Protein AF-A0A484LP35-F1 (afdb_monomer_lite)

Structure (mmCIF, N/CA/C/O backbone):
data_AF-A0A484LP35-F1
#
_entry.id   AF-A0A484LP35-F1
#
loop_
_atom_site.group_PDB
_atom_site.id
_atom_site.type_symbol
_atom_site.label_atom_id
_atom_site.label_alt_id
_atom_site.label_comp_id
_atom_site.label_asym_id
_atom_site.label_entity_id
_atom_site.label_seq_id
_atom_site.pdbx_PDB_ins_code
_atom_site.Cartn_x
_atom_site.Cartn_y
_atom_site.Cartn_z
_atom_site.occupancy
_atom_site.B_iso_or_equiv
_atom_site.auth_seq_id
_atom_site.auth_comp_id
_atom_site.auth_asym_id
_atom_site.auth_atom_id
_atom_site.pdbx_PDB_model_num
ATOM 1 N N . MET A 1 1 ? 0.140 0.553 30.861 1.00 45.19 1 MET A N 1
ATOM 2 C CA . MET A 1 1 ? 0.740 -0.433 29.930 1.00 45.19 1 MET A CA 1
ATOM 3 C C . MET A 1 1 ? 0.543 0.020 28.470 1.00 45.19 1 MET A C 1
ATOM 5 O O . MET A 1 1 ? 0.076 -0.736 27.637 1.00 45.19 1 MET A O 1
ATOM 9 N N . THR A 1 2 ? 0.875 1.279 28.138 1.00 49.34 2 THR A N 1
ATOM 10 C CA . THR A 1 2 ? 0.339 1.945 26.917 1.00 49.34 2 THR A CA 1
ATOM 11 C C . THR A 1 2 ? 1.399 2.702 26.101 1.00 49.34 2 THR A C 1
ATOM 13 O O . THR A 1 2 ? 1.100 3.273 25.057 1.00 49.34 2 THR A O 1
ATOM 16 N N . LEU A 1 3 ? 2.661 2.702 26.550 1.00 48.25 3 LEU A N 1
ATOM 17 C CA . LEU A 1 3 ? 3.775 3.398 25.886 1.00 48.25 3 LEU A CA 1
ATOM 18 C C . LEU A 1 3 ? 4.755 2.449 25.173 1.00 48.25 3 LEU A C 1
ATOM 20 O O . LEU A 1 3 ? 5.441 2.873 24.247 1.00 48.25 3 LEU A O 1
ATOM 24 N N . ALA A 1 4 ? 4.788 1.164 25.546 1.00 44.69 4 ALA A N 1
ATOM 25 C CA . ALA A 1 4 ? 5.629 0.157 24.891 1.00 44.69 4 ALA A CA 1
ATOM 26 C C . ALA A 1 4 ? 5.081 -0.254 23.509 1.00 44.69 4 ALA A C 1
ATOM 28 O O . ALA A 1 4 ? 5.845 -0.379 22.556 1.00 44.69 4 ALA A O 1
ATOM 29 N N . HIS A 1 5 ? 3.754 -0.343 23.360 1.00 49.38 5 HIS A N 1
ATOM 30 C CA . HIS A 1 5 ? 3.123 -0.685 22.080 1.00 49.38 5 HIS A CA 1
ATOM 31 C C . HIS A 1 5 ? 3.271 0.434 21.025 1.00 49.38 5 HIS A C 1
ATOM 33 O O . HIS A 1 5 ? 3.481 0.158 19.847 1.00 49.38 5 HIS A O 1
ATOM 39 N N . ARG A 1 6 ? 3.290 1.714 21.444 1.00 46.03 6 ARG A N 1
ATOM 40 C CA . ARG A 1 6 ? 3.489 2.858 20.528 1.00 46.03 6 ARG A CA 1
ATOM 41 C C . ARG A 1 6 ? 4.919 3.018 20.001 1.00 46.03 6 ARG A C 1
ATOM 43 O O . ARG A 1 6 ? 5.094 3.669 18.977 1.00 46.03 6 ARG A O 1
ATOM 50 N N . ARG A 1 7 ? 5.938 2.449 20.661 1.00 45.81 7 ARG A N 1
ATOM 51 C CA . ARG A 1 7 ? 7.323 2.449 20.144 1.00 45.81 7 ARG A CA 1
ATOM 52 C C . ARG A 1 7 ? 7.555 1.363 19.090 1.00 45.81 7 ARG A C 1
ATOM 54 O O . ARG A 1 7 ? 8.298 1.595 18.148 1.00 45.81 7 ARG A O 1
ATOM 61 N N . SER A 1 8 ? 6.877 0.222 19.209 1.00 43.25 8 SER A N 1
ATOM 62 C CA . SER A 1 8 ? 6.998 -0.883 18.248 1.00 43.25 8 SER A CA 1
ATOM 63 C C . SER A 1 8 ? 6.286 -0.596 16.918 1.00 43.25 8 SER A C 1
ATOM 65 O O . SER A 1 8 ? 6.835 -0.893 15.862 1.00 43.25 8 SER A O 1
ATOM 67 N N . GLN A 1 9 ? 5.141 0.094 16.956 1.00 45.31 9 GLN A N 1
ATOM 68 C CA . GLN A 1 9 ? 4.406 0.519 15.754 1.00 45.31 9 GLN A CA 1
ATOM 69 C C . GLN A 1 9 ? 5.207 1.474 14.852 1.00 45.31 9 GLN A C 1
ATOM 71 O O . GLN A 1 9 ? 5.198 1.323 13.637 1.00 45.31 9 GLN A O 1
ATOM 76 N N . LYS A 1 10 ? 5.970 2.410 15.434 1.00 42.75 10 LYS A N 1
ATOM 77 C CA . LYS A 1 10 ? 6.799 3.355 14.660 1.00 42.75 10 LYS A CA 1
ATOM 78 C C . LYS A 1 10 ? 8.019 2.699 14.016 1.00 42.75 10 LYS A C 1
ATOM 80 O O . LYS A 1 10 ? 8.460 3.145 12.964 1.00 42.75 10 LYS A O 1
ATOM 85 N N . ASN A 1 11 ? 8.555 1.652 14.643 1.00 45.00 11 ASN A N 1
ATOM 86 C CA . ASN A 1 11 ? 9.717 0.929 14.130 1.00 45.00 11 ASN A CA 1
ATOM 87 C C . ASN A 1 11 ? 9.326 -0.030 12.997 1.00 45.00 11 ASN A C 1
ATOM 89 O O . ASN A 1 11 ? 10.080 -0.169 12.042 1.00 45.00 11 ASN A O 1
ATOM 93 N N . TRP A 1 12 ? 8.137 -0.639 13.065 1.00 40.78 12 TRP A N 1
ATOM 94 C CA . TRP A 1 12 ? 7.623 -1.507 12.001 1.00 40.78 12 TRP A CA 1
ATOM 95 C C . TRP A 1 12 ? 7.355 -0.747 10.700 1.00 40.78 12 TRP A C 1
ATOM 97 O O . TRP A 1 12 ? 7.784 -1.193 9.643 1.00 40.78 12 TRP A O 1
ATOM 107 N N . THR A 1 13 ? 6.754 0.443 10.768 1.00 51.28 13 THR A N 1
ATOM 108 C CA . THR A 1 13 ? 6.563 1.284 9.575 1.00 51.28 13 THR A CA 1
ATOM 109 C C . THR A 1 13 ? 7.888 1.759 8.980 1.00 51.28 13 THR A C 1
ATOM 111 O O . THR A 1 13 ? 8.010 1.845 7.766 1.00 51.28 13 THR A O 1
ATOM 114 N N . LEU A 1 14 ? 8.897 2.028 9.816 1.00 56.59 14 LEU A N 1
ATOM 115 C CA . LEU A 1 14 ? 10.237 2.441 9.379 1.00 56.59 14 LEU A CA 1
ATOM 116 C C . LEU A 1 14 ? 10.996 1.302 8.685 1.00 56.59 14 LEU A C 1
ATOM 118 O O . LEU A 1 14 ? 11.668 1.536 7.687 1.00 56.59 14 LEU A O 1
ATOM 122 N N . VAL A 1 15 ? 10.845 0.068 9.175 1.00 62.78 15 VAL A N 1
ATOM 123 C CA . VAL A 1 15 ? 11.414 -1.136 8.549 1.00 62.78 15 VAL A CA 1
ATOM 124 C C . VAL A 1 15 ? 10.758 -1.414 7.197 1.00 62.78 15 VAL A C 1
ATOM 126 O O . VAL A 1 15 ? 11.474 -1.652 6.229 1.00 62.78 15 VAL A O 1
ATOM 129 N N . THR A 1 16 ? 9.428 -1.315 7.096 1.00 58.44 16 THR A N 1
ATOM 130 C CA . THR A 1 16 ? 8.715 -1.472 5.817 1.00 58.44 16 THR A CA 1
ATOM 131 C C . THR A 1 16 ? 9.039 -0.343 4.829 1.00 58.44 16 THR A C 1
ATOM 133 O O . THR A 1 16 ? 9.113 -0.587 3.629 1.00 58.44 16 THR A O 1
ATOM 136 N N . PHE A 1 17 ? 9.303 0.878 5.308 1.00 58.88 17 PHE A N 1
ATOM 137 C CA . PHE A 1 17 ? 9.784 1.982 4.467 1.00 58.88 17 PHE A CA 1
ATOM 138 C C . PHE A 1 17 ? 11.232 1.779 3.985 1.00 58.88 17 PHE A C 1
ATOM 140 O O . PHE A 1 17 ? 11.524 2.046 2.821 1.00 58.88 17 PHE A O 1
ATOM 147 N N . CYS A 1 18 ? 12.135 1.283 4.842 1.00 48.91 18 CYS A N 1
ATOM 148 C CA . CYS A 1 18 ? 13.529 1.017 4.468 1.00 48.91 18 CYS A CA 1
ATOM 149 C C . CYS A 1 18 ? 13.654 -0.097 3.423 1.00 48.91 18 CYS A C 1
ATOM 151 O O . CYS A 1 18 ? 14.424 0.051 2.478 1.00 48.91 18 CYS A O 1
ATOM 153 N N . THR A 1 19 ? 12.878 -1.181 3.537 1.00 56.03 19 THR A N 1
ATOM 154 C CA . THR A 1 19 ? 12.908 -2.256 2.530 1.00 56.03 19 THR A CA 1
ATOM 155 C C . THR A 1 19 ? 12.310 -1.832 1.188 1.00 56.03 19 THR A C 1
ATOM 157 O O . THR A 1 19 ? 12.674 -2.389 0.156 1.00 56.03 19 THR A O 1
ATOM 160 N N . PHE A 1 20 ? 11.436 -0.822 1.173 1.00 57.47 20 PHE A N 1
ATOM 161 C CA . PHE A 1 20 ? 10.846 -0.282 -0.053 1.00 57.47 20 PHE A CA 1
ATOM 162 C C . PHE A 1 20 ? 11.768 0.723 -0.776 1.00 57.47 20 PHE A C 1
ATOM 164 O O . PHE A 1 20 ? 11.738 0.813 -2.002 1.00 57.47 20 PHE A O 1
ATOM 171 N N . MET A 1 21 ? 12.626 1.448 -0.045 1.00 53.12 21 MET A N 1
ATOM 172 C CA . MET A 1 21 ? 13.588 2.403 -0.624 1.00 53.12 21 MET A CA 1
ATOM 173 C C . MET A 1 21 ? 14.808 1.741 -1.283 1.00 53.12 21 MET A C 1
ATOM 175 O O . MET A 1 21 ? 15.362 2.314 -2.219 1.00 53.12 21 MET A O 1
ATOM 179 N N . GLU A 1 22 ? 15.199 0.532 -0.869 1.00 58.19 22 GLU A N 1
ATOM 180 C CA . GLU A 1 22 ? 16.341 -0.198 -1.456 1.00 58.19 22 GLU A CA 1
ATOM 181 C C . GLU A 1 22 ? 16.108 -0.595 -2.935 1.00 58.19 22 GLU A C 1
ATOM 183 O O . GLU A 1 22 ? 17.048 -0.807 -3.699 1.00 58.19 22 GLU A O 1
ATOM 188 N N . VAL A 1 23 ? 14.849 -0.623 -3.390 1.00 55.91 23 VAL A N 1
ATOM 189 C CA . VAL A 1 23 ? 14.476 -0.927 -4.787 1.00 55.91 23 VAL A CA 1
ATOM 190 C C . VAL A 1 23 ? 14.755 0.250 -5.746 1.00 55.91 23 VAL A C 1
ATOM 192 O O . VAL A 1 23 ? 14.809 0.059 -6.961 1.00 55.91 23 VAL A O 1
ATOM 195 N N . ALA A 1 24 ? 14.994 1.466 -5.240 1.00 53.16 24 ALA A N 1
ATOM 196 C CA . ALA A 1 24 ? 15.070 2.694 -6.043 1.00 53.16 24 ALA A CA 1
ATOM 197 C C . ALA A 1 24 ? 16.448 2.993 -6.683 1.00 53.16 24 ALA A C 1
ATOM 199 O O . ALA A 1 24 ? 16.708 4.126 -7.081 1.00 53.16 24 ALA A O 1
ATOM 200 N N . ASN A 1 25 ? 17.342 2.007 -6.813 1.00 59.19 25 ASN A N 1
ATOM 201 C CA . ASN A 1 25 ? 18.719 2.218 -7.293 1.00 59.19 25 ASN A CA 1
ATOM 202 C C . ASN A 1 25 ? 18.857 2.390 -8.830 1.00 59.19 25 ASN A C 1
ATOM 204 O O . ASN A 1 25 ? 19.965 2.502 -9.347 1.00 59.19 25 ASN A O 1
ATOM 208 N N . SER A 1 26 ? 17.762 2.402 -9.597 1.00 62.16 26 SER A N 1
ATOM 209 C CA . SER A 1 26 ? 17.815 2.519 -11.063 1.00 62.16 26 SER A CA 1
ATOM 210 C C . SER A 1 26 ? 16.937 3.666 -11.567 1.00 62.16 26 SER A C 1
ATOM 212 O O . SER A 1 26 ? 15.757 3.728 -11.238 1.00 62.16 26 SER A O 1
ATOM 214 N N . MET A 1 27 ? 17.516 4.575 -12.361 1.00 57.78 27 MET A N 1
ATOM 215 C CA . MET A 1 27 ? 16.914 5.856 -12.775 1.00 57.78 27 MET A CA 1
ATOM 216 C C . MET A 1 27 ? 15.575 5.738 -13.521 1.00 57.78 27 MET A C 1
ATOM 218 O O . MET A 1 27 ? 14.719 6.603 -13.356 1.00 57.78 27 MET A O 1
ATOM 222 N N . GLU A 1 28 ? 15.341 4.654 -14.264 1.00 61.59 28 GLU A N 1
ATOM 223 C CA . GLU A 1 28 ? 14.040 4.423 -14.912 1.00 61.59 28 GLU A CA 1
ATOM 224 C C . GLU A 1 28 ? 12.998 3.886 -13.927 1.00 61.59 28 GLU A C 1
ATOM 226 O O . GLU A 1 28 ? 11.891 4.413 -13.824 1.00 61.59 28 GLU A O 1
ATOM 231 N N . VAL A 1 29 ? 13.382 2.893 -13.123 1.00 63.41 29 VAL A N 1
ATOM 232 C CA . VAL A 1 29 ? 12.525 2.286 -12.093 1.00 63.41 29 VAL A CA 1
ATOM 233 C C . VAL A 1 29 ? 1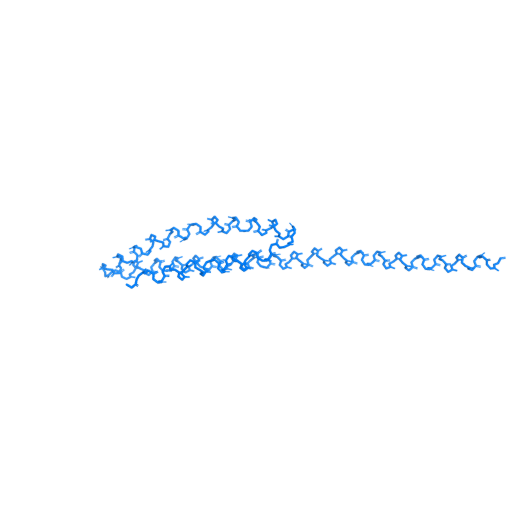2.123 3.322 -11.042 1.00 63.41 29 VAL A C 1
ATOM 235 O O . VAL A 1 29 ? 10.995 3.304 -10.562 1.00 63.41 29 VAL A O 1
ATOM 238 N N . ALA A 1 30 ? 13.009 4.272 -10.736 1.00 67.75 30 ALA A N 1
ATOM 239 C CA . ALA A 1 30 ? 12.770 5.354 -9.792 1.00 67.75 30 ALA A CA 1
ATOM 240 C C . ALA A 1 30 ? 11.628 6.292 -10.221 1.00 67.75 30 ALA A C 1
ATOM 242 O O . ALA A 1 30 ? 10.848 6.711 -9.367 1.00 67.75 30 ALA A O 1
ATOM 243 N N . ASN A 1 31 ? 11.481 6.600 -11.517 1.00 72.81 31 ASN A N 1
ATOM 244 C CA . ASN A 1 31 ? 10.416 7.488 -11.996 1.00 72.81 31 ASN A CA 1
ATOM 245 C C . ASN A 1 31 ? 9.031 6.838 -11.851 1.00 72.81 31 ASN A C 1
ATOM 247 O O . ASN A 1 31 ? 8.113 7.425 -11.275 1.00 72.81 31 ASN A O 1
ATOM 251 N N . TYR A 1 32 ? 8.902 5.584 -12.294 1.00 70.69 32 TYR A N 1
ATOM 252 C CA . TYR A 1 32 ? 7.668 4.812 -12.135 1.00 70.69 32 TYR A CA 1
ATOM 253 C C . TYR A 1 32 ? 7.350 4.558 -10.659 1.00 70.69 32 TYR A C 1
ATOM 255 O O . TYR A 1 32 ? 6.220 4.768 -10.223 1.00 70.69 32 TYR A O 1
ATOM 263 N N . LEU A 1 33 ? 8.354 4.186 -9.862 1.00 73.12 33 LEU A N 1
ATOM 264 C CA . LEU A 1 33 ? 8.198 3.964 -8.428 1.00 73.12 33 LEU A CA 1
ATOM 265 C C . LEU A 1 33 ? 7.766 5.238 -7.695 1.00 73.12 33 LEU A C 1
ATOM 267 O O . LEU A 1 33 ? 6.924 5.156 -6.809 1.00 73.12 33 LEU A O 1
ATOM 271 N N . SER A 1 34 ? 8.292 6.405 -8.076 1.00 74.25 34 SER A N 1
ATOM 272 C CA . SER A 1 34 ? 7.925 7.704 -7.499 1.00 74.25 34 SER A CA 1
ATOM 273 C C . SER A 1 34 ? 6.457 8.054 -7.759 1.00 74.25 34 SER A C 1
ATOM 275 O O . SER A 1 34 ? 5.734 8.407 -6.826 1.00 74.25 34 SER A O 1
ATOM 277 N N . VAL A 1 35 ? 5.977 7.880 -8.997 1.00 79.12 35 VAL A N 1
ATOM 278 C CA . VAL A 1 35 ? 4.556 8.067 -9.340 1.00 79.12 35 VAL A CA 1
ATOM 279 C C . VAL A 1 35 ? 3.681 7.105 -8.538 1.00 79.12 35 VAL A C 1
ATOM 281 O O . VAL A 1 35 ? 2.730 7.539 -7.889 1.00 79.12 35 VAL A O 1
ATOM 284 N N . CYS A 1 36 ? 4.039 5.821 -8.500 1.00 75.00 36 CYS A N 1
ATOM 285 C CA . CYS A 1 36 ? 3.297 4.812 -7.751 1.00 75.00 36 CYS A CA 1
ATOM 286 C C . CYS A 1 36 ? 3.264 5.114 -6.249 1.00 75.00 36 CYS A C 1
ATOM 288 O O . CYS A 1 36 ? 2.202 5.051 -5.641 1.00 75.00 36 CYS A O 1
ATOM 290 N N . LEU A 1 37 ? 4.396 5.488 -5.652 1.00 73.44 37 LEU A N 1
ATOM 291 C CA . LEU A 1 37 ? 4.492 5.876 -4.246 1.00 73.44 37 LEU A CA 1
ATOM 292 C C . LEU A 1 37 ? 3.636 7.096 -3.925 1.00 73.44 37 LEU A C 1
ATOM 294 O O . LEU A 1 37 ? 2.982 7.124 -2.888 1.00 73.44 37 LEU A O 1
ATOM 298 N N . ASN A 1 38 ? 3.612 8.094 -4.804 1.00 79.69 38 ASN A N 1
ATOM 299 C CA . ASN A 1 38 ? 2.822 9.304 -4.607 1.00 79.69 38 ASN A CA 1
ATOM 300 C C . ASN A 1 38 ? 1.314 9.006 -4.692 1.00 79.69 38 ASN A C 1
ATOM 302 O O . ASN A 1 38 ? 0.526 9.436 -3.843 1.00 79.69 38 ASN A O 1
ATOM 306 N N . THR A 1 39 ? 0.919 8.170 -5.655 1.00 77.56 39 THR A N 1
ATOM 307 C CA . THR A 1 39 ? -0.450 7.662 -5.778 1.00 77.56 39 THR A CA 1
ATOM 308 C C . THR A 1 39 ? -0.851 6.827 -4.561 1.00 77.56 39 THR A C 1
ATOM 310 O O . THR A 1 39 ? -1.888 7.105 -3.962 1.00 77.56 39 THR A O 1
ATOM 313 N N . VAL A 1 40 ? -0.020 5.868 -4.138 1.00 77.69 40 VAL A N 1
ATOM 314 C CA . VAL A 1 40 ? -0.264 5.028 -2.954 1.00 77.69 40 VAL A CA 1
ATOM 315 C C . VAL A 1 40 ? -0.331 5.876 -1.691 1.00 77.69 40 VAL A C 1
ATOM 317 O O . VAL A 1 40 ? -1.259 5.701 -0.919 1.00 77.69 40 VAL A O 1
ATOM 320 N N . SER A 1 41 ? 0.573 6.835 -1.491 1.00 80.06 41 SER A N 1
ATOM 321 C CA . SER A 1 41 ? 0.588 7.711 -0.310 1.00 80.06 41 SER A CA 1
ATOM 322 C C . SER A 1 41 ? -0.685 8.562 -0.210 1.00 80.06 41 SER A C 1
ATOM 324 O O . SER A 1 41 ? -1.299 8.665 0.854 1.00 80.06 41 SER A O 1
ATOM 326 N N . THR A 1 42 ? -1.152 9.090 -1.344 1.00 76.62 42 THR A N 1
ATOM 327 C CA . THR A 1 42 ? -2.418 9.835 -1.420 1.00 76.62 42 THR A CA 1
ATOM 328 C C . THR A 1 42 ? -3.621 8.923 -1.159 1.00 76.62 42 THR A C 1
ATOM 330 O O . THR A 1 42 ? -4.536 9.293 -0.422 1.00 76.62 42 THR A O 1
ATOM 333 N N . LEU A 1 43 ? -3.603 7.702 -1.703 1.00 75.94 43 LEU A N 1
ATOM 334 C CA . LEU A 1 43 ? -4.625 6.682 -1.467 1.00 75.94 43 LEU A CA 1
ATOM 335 C C . LEU A 1 43 ? -4.633 6.180 -0.024 1.00 75.94 43 LEU A C 1
ATOM 337 O O . LEU A 1 43 ? -5.712 5.908 0.482 1.00 75.94 43 LEU A O 1
ATOM 341 N N . TYR A 1 44 ? -3.479 6.099 0.643 1.00 74.81 44 TYR A N 1
ATOM 342 C CA . TYR A 1 44 ? -3.331 5.605 2.015 1.00 74.81 44 TYR A CA 1
ATOM 343 C C . TYR A 1 44 ? -3.817 6.618 3.054 1.00 74.81 44 TYR A C 1
ATOM 345 O O . TYR A 1 44 ? -4.295 6.238 4.123 1.00 74.81 44 TYR A O 1
ATOM 353 N N . ALA A 1 45 ? -3.762 7.916 2.741 1.00 79.12 45 ALA A N 1
ATOM 354 C CA . ALA A 1 45 ? -4.251 8.969 3.627 1.00 79.12 45 ALA A CA 1
ATOM 355 C C . ALA A 1 45 ? -5.750 8.813 3.958 1.00 79.12 45 ALA A C 1
ATOM 357 O O . ALA A 1 45 ? -6.174 9.071 5.088 1.00 79.12 45 ALA A O 1
ATOM 358 N N . ILE A 1 46 ? -6.543 8.336 2.993 1.00 76.75 46 ILE A N 1
ATOM 359 C CA . ILE A 1 46 ? -7.997 8.169 3.109 1.00 76.75 46 ILE A CA 1
ATOM 360 C C . ILE A 1 46 ? -8.376 7.045 4.101 1.00 76.75 46 ILE A C 1
ATOM 362 O O . ILE A 1 46 ? -9.029 7.351 5.103 1.00 76.75 46 ILE A O 1
ATOM 366 N N . PRO A 1 47 ? -7.981 5.767 3.910 1.00 74.50 47 PRO A N 1
ATOM 367 C CA . PRO A 1 47 ? -8.282 4.688 4.841 1.00 74.50 47 PRO A CA 1
ATOM 368 C C . PRO A 1 47 ? -7.570 4.875 6.177 1.00 74.50 47 PRO A C 1
ATOM 370 O O . PRO A 1 47 ? -8.106 4.433 7.187 1.00 74.50 47 PRO A O 1
ATOM 373 N N . TYR A 1 48 ? -6.425 5.561 6.236 1.00 79.75 48 TYR A N 1
ATOM 374 C CA . TYR A 1 48 ? -5.748 5.843 7.501 1.00 79.75 48 TYR A CA 1
ATOM 375 C C . TYR A 1 48 ? -6.562 6.798 8.388 1.00 79.75 48 TYR A C 1
ATOM 377 O O . TYR A 1 48 ? -6.794 6.511 9.565 1.00 79.75 48 TYR A O 1
ATOM 385 N N . GLY A 1 49 ? -7.080 7.893 7.819 1.00 82.19 49 GLY A N 1
ATOM 386 C CA . GLY A 1 49 ? -7.997 8.792 8.526 1.00 82.19 49 GLY A CA 1
ATOM 387 C C . GLY A 1 49 ? -9.329 8.116 8.869 1.00 82.19 49 GLY A C 1
ATOM 388 O O . GLY A 1 49 ? -9.835 8.246 9.987 1.00 82.19 49 GLY A O 1
ATOM 389 N N . LEU A 1 50 ? -9.864 7.323 7.934 1.00 79.44 50 LEU A N 1
ATOM 390 C CA . LEU A 1 50 ? -11.105 6.578 8.132 1.00 79.44 50 LEU A CA 1
ATOM 391 C C . LEU A 1 50 ? -10.966 5.495 9.211 1.00 79.44 50 LEU A C 1
ATOM 393 O O . LEU A 1 50 ? -11.883 5.325 10.003 1.00 79.44 50 LEU A O 1
ATOM 397 N N . SER A 1 51 ? -9.828 4.800 9.297 1.00 82.69 51 SER A N 1
ATOM 398 C CA . SER A 1 51 ? -9.564 3.749 10.294 1.00 82.69 51 SER A CA 1
ATOM 399 C C . SER A 1 51 ? -9.637 4.291 11.717 1.00 82.69 51 SER A C 1
ATOM 401 O O . SER A 1 51 ? -10.228 3.655 12.588 1.00 82.69 51 SER A O 1
ATOM 403 N N . GLY A 1 52 ? -9.113 5.500 11.950 1.00 84.06 52 GLY A N 1
ATOM 404 C CA . GLY A 1 52 ? -9.219 6.169 13.246 1.00 84.06 52 GLY A CA 1
ATOM 405 C C . GLY A 1 52 ? -10.666 6.496 13.621 1.00 84.06 52 GLY A C 1
ATOM 406 O O . GLY A 1 52 ? -11.106 6.163 14.721 1.00 84.06 52 GLY A O 1
ATOM 407 N N . ALA A 1 53 ? -11.423 7.091 12.694 1.00 84.94 53 ALA A N 1
ATOM 408 C CA . ALA A 1 53 ? -12.830 7.443 12.902 1.00 84.94 53 ALA A CA 1
ATOM 409 C C . ALA A 1 53 ? -13.731 6.207 13.062 1.00 84.94 53 ALA A C 1
ATOM 411 O O . ALA A 1 53 ? -14.625 6.169 13.907 1.00 84.94 53 ALA A O 1
ATOM 412 N N . VAL A 1 54 ? -13.477 5.169 12.269 1.00 85.38 54 VAL A N 1
ATOM 413 C CA . VAL A 1 54 ? -14.171 3.887 12.351 1.00 85.38 54 VAL A CA 1
ATOM 414 C C . VAL A 1 54 ? -13.883 3.201 13.681 1.00 85.38 54 VAL A C 1
ATOM 416 O O . VAL A 1 54 ? -14.812 2.678 14.283 1.00 85.38 54 VAL A O 1
ATOM 419 N N . SER A 1 55 ? -12.652 3.247 14.195 1.00 84.69 55 SER A N 1
ATOM 420 C CA . SER A 1 55 ? -12.309 2.630 15.481 1.00 84.69 55 SER A CA 1
ATOM 421 C C . SER A 1 55 ? -13.092 3.236 16.647 1.00 84.69 55 SER A C 1
ATOM 423 O O . SER A 1 55 ? -13.551 2.498 17.521 1.00 84.69 55 SER A O 1
ATOM 425 N N . THR A 1 56 ? -13.289 4.558 16.668 1.00 86.88 56 THR A N 1
ATOM 426 C CA . THR A 1 56 ? -14.146 5.217 17.667 1.00 86.88 56 THR A CA 1
ATOM 427 C C . THR A 1 56 ? -15.621 4.893 17.455 1.00 86.88 56 THR A C 1
ATOM 429 O O . THR A 1 56 ? -16.313 4.628 18.435 1.00 86.88 56 THR A O 1
ATOM 432 N N . ARG A 1 57 ? -16.110 4.837 16.208 1.00 83.25 57 ARG A N 1
ATOM 433 C CA . ARG A 1 57 ? -17.505 4.453 15.915 1.00 83.25 57 ARG A CA 1
ATOM 434 C C . ARG A 1 57 ? -17.805 3.004 16.291 1.00 83.25 57 ARG A C 1
ATOM 436 O O . ARG A 1 57 ? -18.757 2.769 17.019 1.00 83.25 57 ARG A O 1
ATOM 443 N N . VAL A 1 58 ? -16.968 2.052 15.884 1.00 84.50 58 VAL A N 1
ATOM 444 C CA . VAL A 1 58 ? -17.066 0.631 16.255 1.00 84.50 58 VAL A CA 1
ATOM 445 C C . VAL A 1 58 ? -17.051 0.463 17.768 1.00 84.50 58 VAL A C 1
ATOM 447 O O . VAL A 1 58 ? -17.877 -0.272 18.297 1.00 84.50 58 VAL A O 1
ATOM 450 N N . SER A 1 59 ? -16.166 1.173 18.476 1.00 86.31 59 SER A N 1
ATOM 451 C CA . SER A 1 59 ? -16.112 1.107 19.943 1.00 86.31 59 SER A CA 1
ATOM 452 C C . SER A 1 59 ? -17.397 1.630 20.589 1.00 86.31 59 SER A C 1
ATOM 454 O O . SER A 1 59 ? -17.867 1.062 21.573 1.00 86.31 59 SER A O 1
ATOM 456 N N . ASN A 1 60 ? -17.988 2.683 20.018 1.00 85.56 60 ASN A N 1
ATOM 457 C CA . ASN A 1 60 ? -19.231 3.269 20.509 1.00 85.56 60 ASN A CA 1
ATOM 458 C C . ASN A 1 60 ? -20.452 2.375 20.214 1.00 85.56 60 ASN A C 1
ATOM 460 O O . ASN A 1 60 ? -21.302 2.209 21.082 1.00 85.56 60 ASN A O 1
ATOM 464 N N . GLU A 1 61 ? -20.512 1.744 19.036 1.00 83.94 61 GLU A N 1
ATOM 465 C CA . GLU A 1 61 ? -21.567 0.781 18.669 1.00 83.94 61 GLU A CA 1
ATOM 466 C C . GLU A 1 61 ? -21.476 -0.521 19.485 1.00 83.94 61 GLU A C 1
ATOM 468 O O . GLU A 1 61 ? -22.497 -1.064 19.909 1.00 83.94 61 GLU A O 1
ATOM 473 N N . LEU A 1 62 ? -20.259 -1.004 19.768 1.00 81.06 62 LEU A N 1
ATOM 474 C CA . LEU A 1 62 ? -20.032 -2.160 20.643 1.00 81.06 62 LEU A CA 1
ATOM 475 C C . LEU A 1 62 ? -20.433 -1.859 22.094 1.00 81.06 62 LEU A C 1
ATOM 477 O O . LEU A 1 62 ? -21.047 -2.704 22.740 1.00 81.06 62 LEU A O 1
ATOM 481 N N . GLY A 1 63 ? -20.135 -0.654 22.591 1.00 82.56 63 GLY A N 1
ATOM 482 C CA . GLY A 1 63 ? -20.547 -0.204 23.925 1.00 82.56 63 GLY A CA 1
ATOM 483 C C . GLY A 1 63 ? -22.057 0.021 24.066 1.00 82.56 63 GLY A C 1
ATOM 484 O O . GLY A 1 63 ? -22.598 -0.148 25.154 1.00 82.56 63 GLY A O 1
ATOM 485 N N . ALA A 1 64 ? -22.747 0.346 22.970 1.00 82.88 64 ALA A N 1
ATOM 486 C CA . ALA A 1 64 ? -24.200 0.517 22.925 1.00 82.88 64 ALA A CA 1
ATOM 487 C C . ALA A 1 64 ? -24.977 -0.802 22.724 1.00 82.88 64 ALA A C 1
ATOM 489 O O . ALA A 1 64 ? -26.205 -0.784 22.657 1.00 82.88 64 ALA A O 1
ATOM 490 N N . GLY A 1 65 ? -24.288 -1.946 22.613 1.00 83.56 65 GLY A N 1
ATOM 491 C CA . GLY A 1 65 ? -24.921 -3.246 22.383 1.00 83.56 65 GLY A CA 1
ATOM 492 C C . GLY A 1 65 ? -25.471 -3.432 20.964 1.00 83.56 65 GLY A C 1
ATOM 493 O O . GLY A 1 65 ? -26.332 -4.286 20.762 1.00 83.56 65 GLY A O 1
ATOM 494 N N . ASN A 1 66 ? -24.984 -2.662 19.980 1.00 83.19 66 ASN A N 1
ATOM 495 C CA . ASN A 1 66 ? -25.418 -2.727 18.584 1.00 83.19 66 ASN A CA 1
ATOM 496 C C . ASN A 1 66 ? -24.355 -3.397 17.679 1.00 83.19 66 ASN A C 1
ATOM 498 O O . ASN A 1 66 ? -23.559 -2.725 17.013 1.00 83.19 66 ASN A O 1
ATOM 502 N N . PRO A 1 67 ? -24.323 -4.740 17.597 1.00 77.44 67 PRO A N 1
ATOM 503 C CA . PRO A 1 67 ? -23.301 -5.470 16.842 1.00 77.44 67 PRO A CA 1
ATOM 504 C C . PRO A 1 67 ? -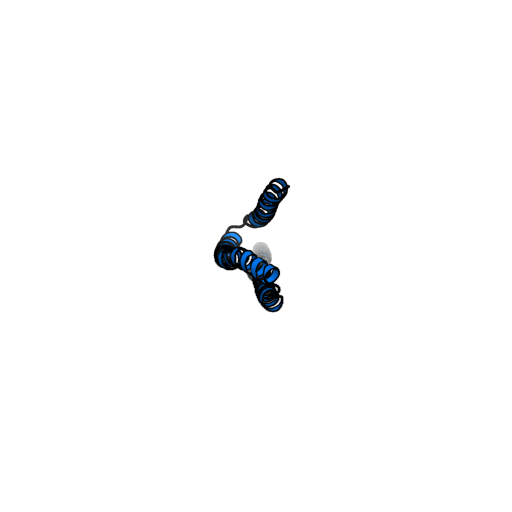23.432 -5.322 15.318 1.00 77.44 67 PRO A C 1
ATOM 506 O O . PRO A 1 67 ? -22.469 -5.564 14.589 1.00 77.44 67 PRO A O 1
ATOM 509 N N . GLN A 1 68 ? -24.606 -4.930 14.814 1.00 82.56 68 GLN A N 1
ATOM 510 C CA . GLN A 1 68 ? -24.853 -4.786 13.376 1.00 82.56 68 GLN A CA 1
ATOM 511 C C . GLN A 1 68 ? -24.089 -3.591 12.794 1.00 82.56 68 GLN A C 1
ATOM 513 O O . GLN A 1 68 ? -23.452 -3.729 11.748 1.00 82.56 68 GLN A O 1
ATOM 518 N N . GLY A 1 69 ? -24.071 -2.461 13.512 1.00 78.50 69 GLY A N 1
ATOM 519 C CA . GLY A 1 69 ? -23.288 -1.283 13.138 1.00 78.50 69 GLY A CA 1
ATOM 520 C C . GLY A 1 69 ? -21.789 -1.581 13.115 1.00 78.50 69 GLY A C 1
ATOM 521 O O . GLY A 1 69 ? -21.113 -1.304 12.126 1.00 78.50 69 GLY A O 1
ATOM 522 N N . ALA A 1 70 ? -21.278 -2.254 14.151 1.00 82.06 70 ALA A N 1
ATOM 523 C CA . ALA A 1 70 ? -19.869 -2.641 14.236 1.00 82.06 70 ALA A CA 1
ATOM 524 C C . ALA A 1 70 ? -19.423 -3.547 13.070 1.00 82.06 70 ALA A C 1
ATOM 526 O O . ALA A 1 70 ? -18.328 -3.378 12.531 1.00 82.06 70 ALA A O 1
ATOM 527 N N . ARG A 1 71 ? -20.281 -4.481 12.637 1.00 83.19 71 ARG A N 1
ATOM 528 C CA . ARG A 1 71 ? -19.967 -5.423 11.553 1.00 83.19 71 ARG A CA 1
ATOM 529 C C . ARG A 1 71 ? -19.848 -4.741 10.189 1.00 83.19 71 ARG A C 1
ATOM 531 O O . ARG A 1 71 ? -18.976 -5.112 9.406 1.00 83.19 71 ARG A O 1
ATOM 538 N N . LEU A 1 72 ? -20.680 -3.732 9.925 1.00 83.88 72 LEU A N 1
ATOM 539 C CA . LEU A 1 72 ? -20.638 -2.957 8.683 1.00 83.88 72 LEU A CA 1
ATOM 540 C C . LEU A 1 72 ? -19.298 -2.226 8.524 1.00 83.88 72 LEU A C 1
ATOM 542 O O . LEU A 1 72 ? -18.687 -2.259 7.461 1.00 83.88 72 LEU A O 1
ATOM 546 N N . PHE A 1 73 ? -18.798 -1.627 9.604 1.00 84.81 73 PHE A N 1
ATOM 547 C CA . PHE A 1 73 ? -17.519 -0.923 9.593 1.00 84.81 73 PHE A CA 1
ATOM 548 C C . PHE A 1 73 ? -16.315 -1.844 9.353 1.00 84.81 73 PHE A C 1
ATOM 550 O O . PHE A 1 73 ? -15.410 -1.495 8.594 1.00 84.81 73 PHE A O 1
ATOM 557 N N . VAL A 1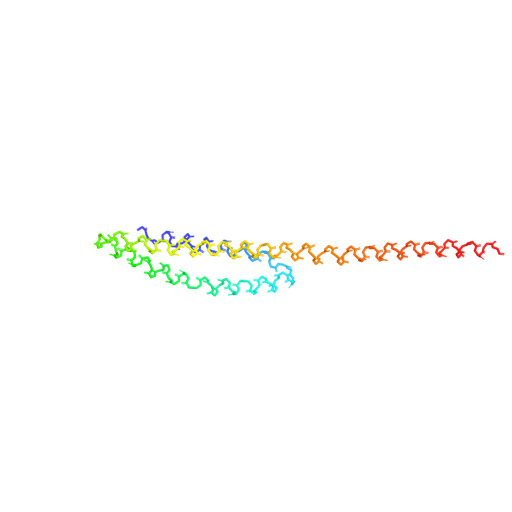 74 ? -16.314 -3.032 9.966 1.00 83.12 74 VAL A N 1
ATOM 558 C CA . VAL A 1 74 ? -15.269 -4.048 9.750 1.00 83.12 74 VAL A CA 1
ATOM 559 C C . VAL A 1 74 ? -15.267 -4.528 8.298 1.00 83.12 74 VAL A C 1
ATOM 561 O O . VAL A 1 74 ? -14.201 -4.692 7.706 1.00 83.12 74 VAL A O 1
ATOM 564 N N . PHE A 1 75 ? -16.446 -4.703 7.699 1.00 86.56 75 PHE A N 1
ATOM 565 C CA . PHE A 1 75 ? -16.567 -5.104 6.299 1.00 86.56 75 PHE A CA 1
ATOM 566 C C . PHE A 1 75 ? -15.952 -4.068 5.347 1.00 86.56 75 PHE A C 1
ATOM 568 O O . PHE A 1 75 ? -15.163 -4.424 4.473 1.00 86.56 75 PHE A O 1
ATOM 575 N N . THR A 1 76 ? -16.222 -2.779 5.565 1.00 84.88 76 THR A N 1
ATOM 576 C CA . THR A 1 76 ? -15.625 -1.690 4.774 1.00 84.88 76 THR A CA 1
ATOM 577 C C . THR A 1 76 ? -14.098 -1.664 4.882 1.00 84.88 76 THR A C 1
ATOM 579 O O . THR A 1 76 ? -13.412 -1.461 3.882 1.00 84.88 76 THR A O 1
ATOM 582 N N . MET A 1 77 ? -13.550 -1.918 6.075 1.00 84.81 77 MET A N 1
ATOM 583 C CA . MET A 1 77 ? -12.098 -2.002 6.282 1.00 84.81 77 MET A CA 1
ATOM 584 C C . MET A 1 77 ? -11.474 -3.188 5.543 1.00 84.81 77 MET A C 1
ATOM 586 O O . MET A 1 77 ? -10.410 -3.053 4.943 1.00 84.81 77 MET A O 1
ATOM 590 N N . MET A 1 78 ? -12.154 -4.334 5.534 1.00 86.12 78 MET A N 1
ATOM 591 C CA . MET A 1 78 ? -11.697 -5.517 4.810 1.00 86.12 78 MET A CA 1
ATOM 592 C C . MET A 1 78 ? -11.669 -5.275 3.293 1.00 86.12 78 MET A C 1
ATOM 594 O O . MET A 1 78 ? -10.693 -5.631 2.638 1.00 86.12 78 MET A O 1
ATOM 598 N N . LEU A 1 79 ? -12.693 -4.612 2.740 1.00 85.44 79 LEU A N 1
ATOM 599 C CA . LEU A 1 79 ? -12.723 -4.234 1.322 1.00 85.44 79 LEU A CA 1
ATOM 600 C C . LEU A 1 79 ? -11.590 -3.269 0.949 1.00 85.44 79 LEU A C 1
ATOM 602 O O . LEU A 1 79 ? -10.964 -3.443 -0.096 1.00 85.44 79 LEU A O 1
ATOM 606 N N . MET A 1 80 ? -11.291 -2.288 1.805 1.00 84.25 80 MET A N 1
ATOM 607 C CA . MET A 1 80 ? -10.158 -1.380 1.593 1.00 84.25 80 MET A CA 1
ATOM 608 C C . MET A 1 80 ? -8.813 -2.114 1.590 1.00 84.25 80 MET A C 1
ATOM 610 O O . MET A 1 80 ? -7.989 -1.861 0.716 1.00 84.25 80 MET A O 1
ATOM 614 N N . ALA A 1 81 ? -8.610 -3.068 2.502 1.00 82.75 81 ALA A N 1
ATOM 615 C CA . ALA A 1 81 ? -7.388 -3.873 2.533 1.00 82.75 81 ALA A CA 1
ATOM 616 C C . ALA A 1 81 ? -7.210 -4.719 1.258 1.00 82.75 81 ALA A C 1
AT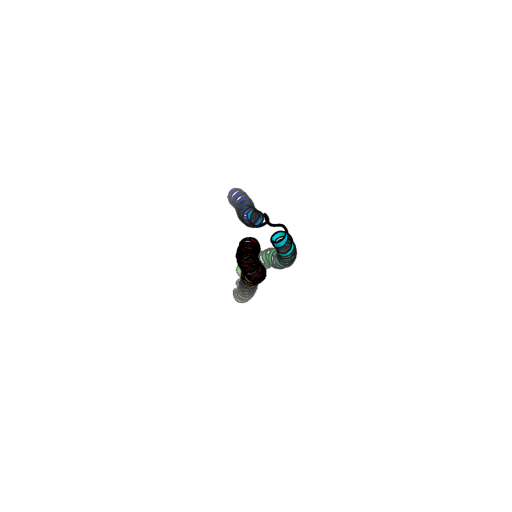OM 618 O O . ALA A 1 81 ? -6.104 -4.847 0.735 1.00 82.75 81 ALA A O 1
ATOM 619 N N . VAL A 1 82 ? -8.304 -5.272 0.722 1.00 86.94 82 VAL A N 1
ATOM 620 C CA . VAL A 1 82 ? -8.275 -6.016 -0.547 1.00 86.94 82 VAL A CA 1
ATOM 621 C C . VAL A 1 82 ? -7.910 -5.097 -1.713 1.00 86.94 82 VAL A C 1
ATOM 623 O O . VAL A 1 82 ? -7.069 -5.464 -2.530 1.00 86.94 82 VAL A O 1
ATOM 626 N N . LEU A 1 83 ? -8.498 -3.899 -1.783 1.00 83.06 83 LEU A N 1
ATOM 627 C CA . LEU A 1 83 ? -8.168 -2.908 -2.811 1.00 83.06 83 LEU A CA 1
ATOM 628 C C . LEU A 1 83 ? -6.682 -2.541 -2.788 1.00 83.06 83 LEU A C 1
ATOM 630 O O . LEU A 1 83 ? -6.040 -2.510 -3.836 1.00 83.06 83 LEU A O 1
ATOM 634 N N . GLU A 1 84 ? -6.122 -2.323 -1.601 1.00 77.06 84 GLU A N 1
ATOM 635 C CA . GLU A 1 84 ? -4.703 -2.016 -1.439 1.00 77.06 84 GLU A CA 1
ATOM 636 C C . GLU A 1 84 ? -3.806 -3.158 -1.953 1.00 77.06 84 GLU A C 1
ATOM 638 O O . GLU A 1 84 ? -2.889 -2.926 -2.743 1.00 77.06 84 GLU A O 1
ATOM 643 N N . ALA A 1 85 ? -4.123 -4.410 -1.605 1.00 81.56 85 ALA A N 1
ATOM 644 C CA . ALA A 1 85 ? -3.390 -5.584 -2.081 1.00 81.56 85 ALA A CA 1
ATOM 645 C C . ALA A 1 85 ? -3.467 -5.758 -3.612 1.00 81.56 85 ALA A C 1
ATOM 647 O O . ALA A 1 85 ? -2.480 -6.136 -4.254 1.00 81.56 85 ALA A O 1
ATOM 648 N N . VAL A 1 86 ? -4.617 -5.453 -4.221 1.00 84.88 86 VAL A N 1
ATOM 649 C CA . VAL A 1 86 ? -4.789 -5.467 -5.683 1.00 84.88 86 VAL A CA 1
ATOM 650 C C . VAL A 1 86 ? -3.916 -4.403 -6.346 1.00 84.88 86 VAL A C 1
ATOM 652 O O . VAL A 1 86 ? -3.266 -4.686 -7.348 1.00 84.88 86 VAL A O 1
ATOM 655 N N . ILE A 1 87 ? -3.832 -3.201 -5.773 1.00 78.19 87 ILE A N 1
ATOM 656 C CA . ILE A 1 87 ? -2.977 -2.133 -6.307 1.00 78.19 87 ILE A CA 1
ATOM 657 C C . ILE A 1 87 ? -1.505 -2.549 -6.235 1.00 78.19 87 ILE A C 1
ATOM 659 O O . ILE A 1 87 ? -0.804 -2.487 -7.242 1.00 78.19 87 ILE A O 1
ATOM 663 N N . VAL A 1 88 ? -1.035 -3.032 -5.082 1.00 75.62 88 VAL A N 1
ATOM 664 C CA . VAL A 1 88 ? 0.364 -3.462 -4.909 1.00 75.62 88 VAL A CA 1
ATOM 665 C C . VAL A 1 88 ? 0.718 -4.599 -5.871 1.00 75.62 88 VAL A C 1
ATOM 667 O O . VAL A 1 88 ? 1.766 -4.566 -6.516 1.00 75.62 88 VAL A O 1
ATOM 670 N N . SER A 1 89 ? -0.164 -5.589 -6.018 1.00 78.94 89 SER A N 1
ATOM 671 C CA . SER A 1 89 ? 0.052 -6.698 -6.953 1.00 78.94 89 SER A CA 1
ATOM 672 C C . SER A 1 89 ? 0.042 -6.251 -8.418 1.00 78.94 89 SER A C 1
ATOM 674 O O . SER A 1 89 ? 0.906 -6.686 -9.180 1.00 78.94 89 SER A O 1
ATOM 676 N N . ALA A 1 90 ? -0.850 -5.337 -8.810 1.00 76.94 90 ALA A N 1
ATOM 677 C CA . ALA A 1 90 ? -0.867 -4.755 -10.151 1.00 76.94 90 ALA A CA 1
ATOM 678 C C . ALA A 1 90 ? 0.424 -3.980 -10.457 1.00 76.94 90 ALA A C 1
ATOM 680 O O . ALA A 1 90 ? 0.982 -4.134 -11.541 1.00 76.94 90 ALA A O 1
ATOM 681 N N . MET A 1 91 ? 0.943 -3.214 -9.492 1.00 73.38 91 MET A N 1
ATOM 682 C CA . MET A 1 91 ? 2.215 -2.500 -9.641 1.00 73.38 91 MET A CA 1
ATOM 683 C C . MET A 1 91 ? 3.389 -3.466 -9.819 1.00 73.38 91 MET A C 1
ATOM 685 O O . MET A 1 91 ? 4.19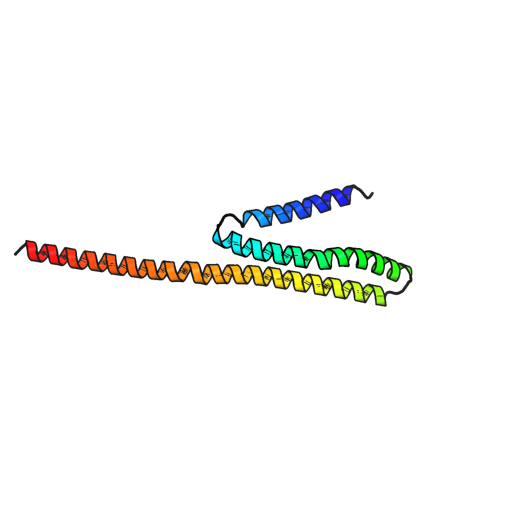7 -3.299 -10.731 1.00 73.38 91 MET A O 1
ATOM 689 N N . LEU A 1 92 ? 3.460 -4.523 -9.004 1.00 72.94 92 LEU A N 1
ATOM 690 C CA . LEU A 1 92 ? 4.488 -5.561 -9.139 1.00 72.94 92 LEU A CA 1
ATOM 691 C C . LEU A 1 92 ? 4.411 -6.271 -10.497 1.00 72.94 92 LEU A C 1
ATOM 693 O O . LEU A 1 92 ? 5.444 -6.562 -11.108 1.00 72.94 92 LEU A O 1
ATOM 697 N N . PHE A 1 93 ? 3.198 -6.535 -10.982 1.00 71.75 93 PHE A N 1
ATOM 698 C CA . PHE A 1 93 ? 2.974 -7.146 -12.287 1.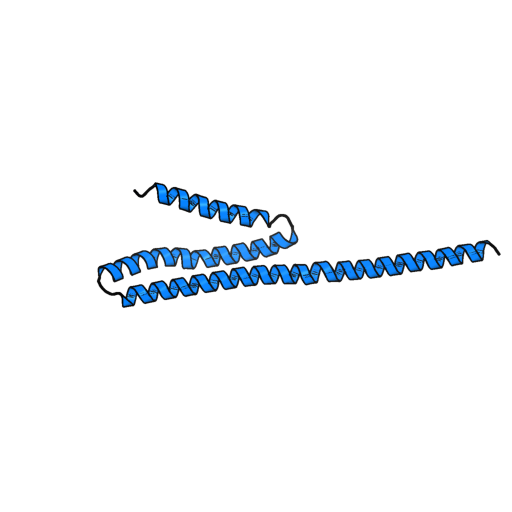00 71.75 93 PHE A CA 1
ATOM 699 C C . PHE A 1 93 ? 3.376 -6.211 -13.436 1.00 71.75 93 PHE A C 1
ATOM 701 O O . PHE A 1 93 ? 4.062 -6.645 -14.359 1.00 71.75 93 PHE A O 1
ATOM 708 N N . ALA A 1 94 ? 3.028 -4.924 -13.356 1.00 64.06 94 ALA A N 1
ATOM 709 C CA . ALA A 1 94 ? 3.418 -3.915 -14.338 1.00 64.06 94 ALA A CA 1
ATOM 710 C C . ALA A 1 94 ? 4.944 -3.778 -14.427 1.00 64.06 94 ALA A C 1
ATOM 712 O O . ALA A 1 94 ? 5.493 -3.841 -15.526 1.00 64.06 94 ALA A O 1
ATOM 713 N N . CYS A 1 95 ? 5.640 -3.714 -13.286 1.00 64.62 95 CYS A N 1
ATOM 714 C CA . CYS A 1 95 ? 7.101 -3.730 -13.253 1.00 64.62 95 CYS A CA 1
ATOM 715 C C . CYS A 1 95 ? 7.659 -4.970 -13.965 1.00 64.62 95 CYS A C 1
ATOM 717 O O . CYS A 1 95 ? 8.515 -4.844 -14.837 1.00 64.62 95 CYS A O 1
ATOM 719 N N . ARG A 1 96 ? 7.144 -6.171 -13.662 1.00 64.81 96 ARG A N 1
ATOM 720 C CA . ARG A 1 96 ? 7.590 -7.418 -14.311 1.00 64.81 96 ARG A CA 1
ATOM 721 C C . ARG A 1 96 ? 7.402 -7.379 -15.833 1.00 64.81 96 ARG A C 1
ATOM 723 O O . ARG A 1 96 ? 8.272 -7.850 -16.561 1.00 64.81 96 ARG A O 1
ATOM 730 N N . ASN A 1 97 ? 6.289 -6.825 -16.305 1.00 62.44 97 ASN A N 1
ATOM 731 C CA . ASN A 1 97 ? 5.952 -6.785 -17.726 1.00 62.44 97 ASN A CA 1
ATOM 732 C C . ASN A 1 97 ? 6.815 -5.775 -18.504 1.00 62.44 97 ASN A C 1
ATOM 734 O O . ASN A 1 97 ? 7.209 -6.045 -19.636 1.00 62.44 97 ASN A O 1
ATOM 738 N N . VAL A 1 98 ? 7.166 -4.646 -17.880 1.00 59.88 98 VAL A N 1
ATOM 739 C CA . VAL A 1 98 ? 8.090 -3.649 -18.448 1.00 59.88 98 VAL A CA 1
ATOM 740 C C . VAL A 1 98 ? 9.514 -4.206 -18.503 1.00 59.88 98 VAL A C 1
ATOM 742 O O . VAL A 1 98 ? 10.131 -4.190 -19.565 1.00 59.88 98 VAL A O 1
ATOM 745 N N . PHE A 1 99 ? 10.004 -4.827 -17.422 1.00 55.59 99 PHE A N 1
ATOM 746 C CA . PHE A 1 99 ? 11.309 -5.501 -17.435 1.00 55.59 99 PHE A CA 1
ATOM 747 C C . PHE A 1 99 ? 11.377 -6.643 -18.463 1.00 55.59 99 PHE A C 1
ATOM 749 O O . PHE A 1 99 ? 12.431 -6.877 -19.049 1.00 55.59 99 PHE A O 1
ATOM 756 N N . GLY A 1 100 ? 10.268 -7.346 -18.707 1.00 54.25 100 GLY A N 1
ATOM 757 C CA . GLY A 1 100 ? 10.186 -8.403 -19.718 1.00 54.25 100 GLY A CA 1
ATOM 758 C C . GLY A 1 100 ? 10.199 -7.891 -21.163 1.00 54.25 100 GLY A C 1
ATOM 759 O O . GLY A 1 100 ? 10.804 -8.523 -22.026 1.00 54.25 100 GLY A O 1
ATOM 760 N N . ASN A 1 101 ? 9.583 -6.741 -21.438 1.00 55.81 101 ASN A N 1
ATOM 761 C CA . ASN A 1 101 ? 9.458 -6.227 -22.804 1.00 55.81 101 ASN A CA 1
ATOM 762 C C . ASN A 1 101 ? 10.593 -5.270 -23.196 1.00 55.81 101 ASN A C 1
ATOM 764 O O . ASN A 1 101 ? 11.112 -5.366 -24.307 1.00 55.81 101 ASN A O 1
ATOM 768 N N . GLU A 1 102 ? 11.030 -4.388 -22.297 1.00 57.06 102 GLU A N 1
ATOM 769 C CA . GLU A 1 102 ? 12.032 -3.362 -22.619 1.00 57.06 102 GLU A CA 1
ATOM 770 C C . GLU A 1 102 ? 13.474 -3.870 -22.525 1.00 57.06 102 GLU A C 1
ATOM 772 O O . GLU A 1 102 ? 14.344 -3.359 -23.220 1.00 57.06 102 GLU A O 1
ATOM 777 N N . ILE A 1 103 ? 13.763 -4.905 -21.727 1.00 56.62 103 ILE A N 1
ATOM 778 C CA . ILE A 1 103 ? 15.145 -5.404 -21.593 1.00 56.62 103 ILE A CA 1
ATOM 779 C C . ILE A 1 103 ? 15.494 -6.425 -22.677 1.00 56.62 103 ILE A C 1
ATOM 781 O O . ILE A 1 103 ? 16.643 -6.476 -23.116 1.00 56.62 103 ILE A O 1
ATOM 785 N N . TYR A 1 104 ? 14.537 -7.239 -23.122 1.00 54.00 104 TYR A N 1
ATOM 786 C CA . TYR A 1 104 ? 14.836 -8.384 -23.983 1.00 54.00 104 TYR A CA 1
ATOM 787 C C . TYR A 1 104 ? 14.764 -8.046 -25.474 1.00 54.00 104 TYR A C 1
ATOM 789 O O . TYR A 1 104 ? 15.624 -8.488 -26.232 1.00 54.00 104 TYR A O 1
ATOM 797 N N . LEU A 1 105 ? 13.808 -7.219 -25.905 1.00 61.53 105 LEU A N 1
ATOM 798 C CA . LEU A 1 105 ? 13.625 -6.889 -27.322 1.00 61.53 105 LEU A CA 1
ATOM 799 C C . LEU A 1 105 ? 14.767 -6.040 -27.915 1.00 61.53 105 LEU A C 1
ATOM 801 O O . LEU A 1 105 ? 15.336 -6.462 -28.926 1.00 61.53 105 LEU A O 1
ATOM 805 N N . PRO A 1 106 ? 15.183 -4.904 -27.315 1.00 59.38 106 PRO A N 1
ATOM 806 C CA . PRO A 1 106 ? 16.265 -4.102 -27.882 1.00 59.38 106 PRO A CA 1
ATOM 807 C C . PRO A 1 106 ? 17.635 -4.762 -27.698 1.00 59.38 106 PRO A C 1
ATOM 809 O O . PRO A 1 106 ? 18.475 -4.654 -28.591 1.00 59.38 106 PRO A O 1
ATOM 812 N N . LYS A 1 107 ? 17.871 -5.507 -26.602 1.00 66.56 107 LYS A N 1
ATOM 813 C CA . LYS A 1 107 ? 19.118 -6.278 -26.452 1.00 66.56 107 LYS A CA 1
ATOM 814 C C . LYS A 1 107 ? 19.235 -7.397 -27.481 1.00 66.56 107 LYS A C 1
ATOM 816 O O . LYS A 1 107 ? 20.328 -7.599 -27.997 1.00 66.56 107 LYS A O 1
ATOM 821 N N . LEU A 1 108 ? 18.152 -8.111 -27.794 1.00 65.62 108 LEU A N 1
ATOM 822 C CA . LEU A 1 108 ? 18.182 -9.194 -28.779 1.00 65.62 108 LEU A CA 1
ATOM 823 C C . LEU A 1 108 ? 18.335 -8.658 -30.209 1.00 65.62 108 LEU A C 1
ATOM 825 O O . LEU A 1 108 ? 19.116 -9.213 -30.976 1.00 65.62 108 LEU A O 1
ATOM 829 N N . VAL A 1 109 ? 17.668 -7.546 -30.543 1.00 75.69 109 VAL A N 1
ATOM 830 C CA . VAL A 1 109 ? 17.856 -6.845 -31.826 1.00 75.69 109 VAL A CA 1
ATOM 831 C C . VAL A 1 109 ? 19.291 -6.347 -31.995 1.00 75.69 109 VAL A C 1
ATOM 833 O O . VAL A 1 109 ? 19.875 -6.554 -33.058 1.00 75.69 109 VAL A O 1
ATOM 836 N N . LEU A 1 110 ? 19.893 -5.754 -30.958 1.00 75.50 110 LEU A N 1
ATOM 837 C CA . LEU A 1 110 ? 21.294 -5.330 -31.016 1.00 75.50 110 LEU A CA 1
ATOM 838 C C . LEU A 1 110 ? 22.251 -6.521 -31.125 1.00 75.50 110 LEU A C 1
ATOM 840 O O . LEU A 1 110 ? 23.185 -6.457 -31.917 1.00 75.50 110 LEU A O 1
ATOM 844 N N . PHE A 1 111 ? 21.993 -7.626 -30.417 1.00 74.88 111 PHE A N 1
ATOM 845 C CA . PHE A 1 111 ? 22.781 -8.855 -30.566 1.00 74.88 111 PHE A CA 1
ATOM 846 C C . PHE A 1 111 ? 22.702 -9.427 -31.985 1.00 74.88 111 PHE A C 1
ATOM 848 O O . PHE A 1 111 ? 23.717 -9.853 -32.531 1.00 74.88 111 PHE A O 1
ATOM 855 N N . PHE A 1 112 ? 21.520 -9.421 -32.605 1.00 74.50 112 PHE A N 1
ATOM 856 C CA . PHE A 1 112 ? 21.356 -9.906 -33.975 1.00 74.50 112 PHE A CA 1
ATOM 857 C C . PHE A 1 112 ? 22.051 -8.993 -34.993 1.00 74.50 112 PHE A C 1
ATOM 859 O O . PHE A 1 112 ? 22.684 -9.482 -35.929 1.00 74.50 112 PHE A O 1
ATOM 866 N N . HIS A 1 113 ? 21.973 -7.673 -34.800 1.00 78.38 113 HIS A N 1
ATOM 867 C CA . HIS A 1 113 ? 22.630 -6.695 -35.666 1.00 78.38 113 HIS A CA 1
ATOM 868 C C . HIS A 1 113 ? 24.164 -6.750 -35.548 1.00 78.38 113 HIS A C 1
ATOM 870 O O . HIS A 1 113 ? 24.863 -6.680 -36.563 1.00 78.38 113 HIS A O 1
ATOM 876 N N . ASP A 1 114 ? 24.690 -6.938 -34.334 1.00 80.94 114 ASP A N 1
ATOM 877 C CA . ASP A 1 114 ? 26.124 -7.105 -34.074 1.00 80.94 114 ASP A CA 1
ATOM 878 C C . ASP A 1 114 ? 26.649 -8.436 -34.639 1.00 80.94 114 ASP A C 1
ATOM 880 O O . ASP A 1 114 ? 27.657 -8.462 -35.345 1.00 80.94 114 ASP A O 1
ATOM 884 N N . TYR A 1 115 ? 25.903 -9.531 -34.458 1.00 72.94 115 TYR A N 1
ATOM 885 C CA . TYR A 1 115 ? 26.250 -10.840 -35.016 1.00 72.94 115 TYR A CA 1
ATOM 886 C C . TYR A 1 115 ? 26.283 -10.832 -36.550 1.00 72.94 115 TYR A C 1
ATOM 888 O O . TYR A 1 115 ? 27.227 -11.341 -37.161 1.00 72.94 115 TYR A O 1
ATOM 896 N N . ASN A 1 116 ? 25.276 -10.231 -37.189 1.00 75.12 116 ASN A N 1
ATOM 897 C CA . ASN A 1 116 ? 25.210 -10.153 -38.647 1.00 75.12 116 ASN A CA 1
ATOM 898 C C . ASN A 1 116 ? 26.328 -9.259 -39.219 1.00 75.12 116 ASN A C 1
ATOM 900 O O . ASN A 1 116 ? 26.951 -9.607 -40.220 1.00 75.12 116 ASN A O 1
ATOM 904 N N . THR A 1 117 ? 26.651 -8.155 -38.538 1.00 82.88 117 THR A N 1
ATOM 905 C CA . THR A 1 117 ? 27.762 -7.262 -38.910 1.00 82.88 117 THR A CA 1
ATOM 906 C C . THR A 1 117 ? 29.121 -7.945 -38.732 1.00 82.88 117 THR A C 1
ATOM 908 O O . THR A 1 117 ? 29.954 -7.898 -39.634 1.00 82.88 117 THR A O 1
ATOM 911 N N . SER A 1 118 ? 29.344 -8.644 -37.616 1.00 80.31 118 SER A N 1
ATOM 912 C CA . SER A 1 118 ? 30.599 -9.354 -37.339 1.00 80.31 118 SER A CA 1
ATOM 913 C C . SER A 1 118 ? 30.873 -10.463 -38.361 1.00 80.31 118 SER A C 1
ATOM 915 O O . SER A 1 118 ? 31.991 -10.588 -38.863 1.00 80.31 118 SER A O 1
ATOM 917 N N . ASN A 1 119 ? 29.852 -11.240 -38.733 1.00 76.88 119 ASN A N 1
ATOM 918 C CA . ASN A 1 119 ? 29.995 -12.272 -39.762 1.00 76.88 119 ASN A CA 1
ATOM 919 C C . ASN A 1 119 ? 30.159 -11.682 -41.169 1.00 76.88 119 ASN A C 1
ATOM 921 O O . ASN A 1 119 ? 30.956 -12.201 -41.949 1.00 76.88 119 ASN A O 1
ATOM 925 N N . GLY A 1 120 ? 29.477 -10.572 -41.474 1.00 76.50 120 GLY A N 1
ATOM 926 C CA . GLY A 1 120 ? 29.659 -9.842 -42.730 1.00 76.50 120 GLY A CA 1
ATOM 927 C C . GLY A 1 120 ? 31.085 -9.313 -42.903 1.00 76.50 120 GLY A C 1
ATOM 928 O O . GLY A 1 120 ? 31.694 -9.515 -43.951 1.00 76.50 120 GLY A O 1
ATOM 929 N N . ILE A 1 121 ? 31.666 -8.717 -41.857 1.00 74.12 121 ILE A N 1
ATOM 930 C CA . ILE A 1 121 ? 33.049 -8.215 -41.887 1.00 74.12 121 ILE A CA 1
ATOM 931 C C . ILE A 1 121 ? 34.044 -9.370 -42.070 1.00 74.12 121 ILE A C 1
ATOM 933 O O . ILE A 1 121 ? 34.969 -9.251 -42.869 1.00 74.12 121 ILE A O 1
ATOM 937 N N . LYS A 1 122 ? 33.832 -10.520 -41.414 1.00 75.81 122 LYS A N 1
ATOM 938 C CA . LYS A 1 122 ? 34.686 -11.710 -41.596 1.00 75.81 122 LYS A CA 1
ATOM 939 C C . LYS A 1 122 ? 34.646 -12.256 -43.026 1.00 75.81 122 LYS A C 1
ATOM 941 O O . LYS A 1 122 ? 35.694 -12.610 -43.558 1.00 75.81 122 LYS A O 1
ATOM 946 N N . ALA A 1 123 ? 33.474 -12.280 -43.661 1.00 72.62 123 ALA A N 1
ATOM 947 C CA . ALA A 1 123 ? 33.333 -12.722 -45.049 1.00 72.62 123 ALA A CA 1
ATOM 948 C C . ALA A 1 123 ? 34.033 -11.772 -46.039 1.00 72.62 123 ALA A C 1
ATOM 950 O O . ALA A 1 123 ? 34.739 -12.223 -46.939 1.00 72.62 123 ALA A O 1
ATOM 951 N N . VAL A 1 124 ? 33.916 -10.456 -45.831 1.00 70.88 124 VAL A N 1
ATOM 952 C CA . VAL A 1 124 ? 34.597 -9.447 -46.663 1.00 70.88 124 VAL A CA 1
ATOM 953 C C . VAL A 1 124 ? 36.119 -9.499 -46.482 1.00 70.88 124 VAL A C 1
ATOM 955 O O . VAL A 1 124 ? 36.862 -9.348 -47.451 1.00 70.88 124 VAL A O 1
ATOM 958 N N . GLN A 1 125 ? 36.610 -9.758 -45.267 1.00 74.94 125 GLN A N 1
ATOM 959 C CA . GLN A 1 125 ? 38.048 -9.852 -45.003 1.00 74.94 125 GLN A CA 1
ATOM 960 C C . GLN A 1 125 ? 38.675 -11.116 -45.606 1.00 74.94 125 GLN A C 1
ATOM 962 O O . GLN A 1 125 ? 39.793 -11.051 -46.115 1.00 74.94 125 GLN A O 1
ATOM 967 N N . GLN A 1 126 ? 37.937 -12.231 -45.620 1.00 74.31 126 GLN A N 1
ATOM 968 C CA . GLN A 1 126 ? 38.339 -13.464 -46.301 1.00 74.31 126 GLN A CA 1
ATOM 969 C C . GLN A 1 126 ? 38.496 -13.230 -47.813 1.00 74.31 126 GLN A C 1
ATOM 971 O O . GLN A 1 126 ? 39.515 -13.580 -48.402 1.00 74.31 126 GLN A O 1
ATOM 976 N N . GLN A 1 127 ? 37.531 -12.544 -48.428 1.00 74.12 127 GLN A N 1
ATOM 977 C CA . GLN A 1 127 ? 37.547 -12.254 -49.862 1.00 74.12 127 GLN A CA 1
ATOM 978 C C . GLN A 1 127 ? 38.608 -11.204 -50.238 1.00 74.12 127 GLN A C 1
ATOM 980 O O . GLN A 1 127 ? 39.243 -11.298 -51.286 1.00 74.12 127 GLN A O 1
ATOM 985 N N . SER A 1 128 ? 38.879 -10.238 -49.350 1.00 69.19 128 SER A N 1
ATOM 986 C CA . SER A 1 128 ? 39.990 -9.292 -49.512 1.00 69.19 128 SER A CA 1
ATOM 987 C C . SER A 1 128 ? 41.372 -9.942 -49.358 1.00 69.19 128 SER A C 1
ATOM 989 O O . SER A 1 128 ? 42.346 -9.363 -49.846 1.00 69.19 128 SER A O 1
ATOM 991 N N . GLN A 1 129 ? 41.491 -11.089 -48.677 1.00 69.38 129 GLN A N 1
ATOM 992 C CA . GLN A 1 129 ? 42.732 -11.865 -48.660 1.00 69.38 129 GLN A CA 1
ATOM 993 C C . GLN A 1 129 ? 42.904 -12.706 -49.925 1.00 69.38 129 GLN A C 1
ATOM 995 O O . GLN A 1 129 ? 44.024 -12.765 -50.414 1.00 69.38 129 GLN A O 1
ATOM 1000 N N . GLU A 1 130 ? 41.843 -13.284 -50.494 1.00 66.44 130 GLU A N 1
ATOM 1001 C CA . GLU A 1 130 ? 41.952 -14.038 -51.755 1.00 66.44 130 GLU A CA 1
ATOM 1002 C C . GLU A 1 130 ? 42.345 -13.143 -52.941 1.00 66.44 130 GLU A C 1
ATOM 1004 O O . GLU A 1 130 ? 43.258 -13.487 -53.682 1.00 66.44 130 GLU A O 1
ATOM 1009 N N . VAL A 1 131 ? 41.774 -11.937 -53.058 1.00 64.81 131 VAL A N 1
ATOM 1010 C CA . VAL A 1 131 ? 42.112 -10.980 -54.139 1.00 64.81 131 VAL A CA 1
ATOM 1011 C C . VAL A 1 131 ? 43.531 -10.397 -54.018 1.00 64.81 131 VAL A C 1
ATOM 1013 O O . VAL A 1 131 ? 44.053 -9.843 -54.975 1.00 64.81 131 VAL A O 1
ATOM 1016 N N . ARG A 1 132 ? 44.180 -10.486 -52.849 1.00 59.41 132 ARG A N 1
ATOM 1017 C CA . ARG A 1 132 ? 45.555 -9.983 -52.645 1.00 59.41 132 ARG A CA 1
ATOM 1018 C C . ARG A 1 132 ? 46.633 -11.021 -53.004 1.00 59.41 132 ARG A C 1
ATOM 1020 O O . ARG A 1 132 ? 47.810 -10.671 -53.025 1.00 59.41 132 ARG A O 1
ATOM 1027 N N . ILE A 1 133 ? 46.253 -12.283 -53.204 1.00 55.03 133 ILE A N 1
ATOM 1028 C CA . ILE A 1 133 ? 47.180 -13.395 -53.475 1.00 55.03 133 ILE A CA 1
ATOM 1029 C C . ILE A 1 133 ? 47.233 -13.729 -54.987 1.00 55.03 133 ILE A C 1
ATOM 1031 O O . ILE A 1 133 ? 48.130 -14.465 -55.397 1.00 55.03 133 ILE A O 1
ATOM 1035 N N . GLU A 1 134 ? 46.344 -13.152 -55.808 1.00 53.91 134 GLU A N 1
ATOM 1036 C CA . GLU A 1 134 ? 46.435 -13.121 -57.285 1.00 53.91 134 GLU A CA 1
ATOM 1037 C C . GLU A 1 134 ? 47.038 -11.804 -57.796 1.00 53.91 134 GLU A C 1
ATOM 1039 O O . GLU A 1 134 ? 47.794 -11.856 -58.793 1.00 53.91 134 GLU A O 1
#

pLDDT: mean 70.45, std 12.69, range [40.78, 86.94]

Organism: NCBI:txid132261

Foldseek 3Di:
DPVVVVVVVVVVVVVVVVVLVVVCPDPVVVVLSVVLCVVLVVLVVVVVVVVVVLVVVLVVCVVVVNVPSNVVSVVVNVVSVVVSVVSVVVSVVVVVVCCVPVVCVVVVVVVVVVVVVVVVVVVVVVVVVVVVVD

Sequence (134 aa):
MTLAHRRSQKNWTLVTFCTFMEVANSMEVANYLSVCLNTVSTLYAIPYGLSGAVSTRVSNELGAGNPQGARLFVFTMMLMAVLEAVIVSAMLFACRNVFGNEIYLPKLVLFFHDYNTSNGIKAVQQQSQEVRIE

Radius of gyration: 28.89 Å; chains: 1; bounding box: 73×24×87 Å

Secondary structure (DSSP, 8-state):
--SHHHHHHHHHHHHHHHHHHGGG-SHHHHHHHHHHHHHHHHHHHHHHHHHHHHHHHHHHHHHTT-HHHHHHHHHHHHHHHHHHHHHHHHHHHHHHHHHHHHTHHHHHHHHHHHHHHHHHHHHHHHHHHHTTT-

InterPro domains:
  IPR002528 Multi antimicrobial extrusion protein [PF01554] (33-98)